Protein AF-0000000084348124 (afdb_homodimer)

Sequence (142 aa):
MTRATRNLRKTLDSVAENNETAAFDLMRAVEKLGDEVLRQRLLNSIHRLNQDAYELREARDSVEMVSVKLAMTRATRNLRKTLDSVAENNETAAFDLMRAVEKLGDEVLRQRLLNSIHRLNQDAYELREARDSVEMVSVKLA

Nearest PDB structures (foldseek):
  3i9w-assembly1_A  TM=5.439E-01  e=4.654E+00  Escherichia coli K-12
  3i9w-assembly1_A  TM=5.437E-01  e=4.654E+00  Escherichia coli K-12

Solvent-accessible surface area (backbone atoms only — not comparable to full-atom values): 7278 Å² total; per-residue (Å²): 124,53,69,60,30,52,51,49,36,48,50,31,46,52,47,20,54,48,27,44,52,42,26,54,54,45,56,59,48,44,75,70,48,84,51,65,69,58,32,52,52,49,52,50,40,30,52,48,29,44,51,44,18,53,53,28,45,51,49,39,73,34,55,62,42,47,42,59,62,77,128,127,52,69,62,29,52,50,50,36,49,50,32,47,51,45,20,52,48,28,44,52,43,28,54,55,46,55,59,47,44,74,70,49,83,50,64,70,58,33,52,52,50,52,50,40,30,55,49,29,43,52,44,20,52,52,31,44,52,48,39,73,32,56,60,42,46,41,59,64,77,129

Structure (mmCIF, N/CA/C/O backbone):
data_AF-0000000084348124-model_v1
#
loop_
_entity.id
_entity.type
_entity.pdbx_description
1 polymer 'Uncharacterized protein'
#
loop_
_atom_site.group_PDB
_atom_site.id
_atom_site.type_symbol
_atom_site.label_atom_id
_atom_site.label_alt_id
_atom_site.label_comp_id
_atom_site.label_asym_id
_atom_site.label_entity_id
_atom_site.label_seq_id
_atom_site.pdbx_PDB_ins_code
_atom_site.Cartn_x
_atom_site.Cartn_y
_atom_site.Cartn_z
_atom_site.occupancy
_atom_site.B_iso_or_equiv
_atom_site.auth_seq_id
_atom_site.auth_comp_id
_atom_site.auth_asym_id
_atom_site.auth_atom_id
_atom_site.pdbx_PDB_model_num
ATOM 1 N N . MET A 1 1 ? 8.82 23.125 4.766 1 83.5 1 MET A N 1
ATOM 2 C CA . MET A 1 1 ? 8.391 21.75 5.004 1 83.5 1 MET A CA 1
ATOM 3 C C . MET A 1 1 ? 9.141 21.141 6.176 1 83.5 1 MET A C 1
ATOM 5 O O . MET A 1 1 ? 10.375 21.203 6.227 1 83.5 1 MET A O 1
ATOM 9 N N . THR A 1 2 ? 8.484 20.734 7.156 1 92.81 2 THR A N 1
ATOM 10 C CA . THR A 1 2 ? 9.062 20.156 8.359 1 92.81 2 THR A CA 1
ATOM 11 C C . THR A 1 2 ? 9.578 18.75 8.094 1 92.81 2 THR A C 1
ATOM 13 O O . THR A 1 2 ? 9.258 18.156 7.059 1 92.81 2 THR A O 1
ATOM 16 N N . ARG A 1 3 ? 10.398 18.266 9 1 96.25 3 ARG A N 1
ATOM 17 C CA . ARG A 1 3 ? 10.898 16.891 8.891 1 96.25 3 ARG A CA 1
ATOM 18 C C . ARG A 1 3 ? 9.758 15.891 8.891 1 96.25 3 ARG A C 1
ATOM 20 O O . ARG A 1 3 ? 9.781 14.914 8.133 1 96.25 3 ARG A O 1
ATOM 27 N N . ALA A 1 4 ? 8.836 16.125 9.766 1 96.38 4 ALA A N 1
ATOM 28 C CA . ALA A 1 4 ? 7.68 15.227 9.844 1 96.38 4 ALA A CA 1
ATOM 29 C C . ALA A 1 4 ? 6.934 15.172 8.516 1 96.38 4 ALA A C 1
ATOM 31 O O . ALA A 1 4 ? 6.512 14.102 8.078 1 96.38 4 ALA A O 1
ATOM 32 N N . THR A 1 5 ? 6.738 16.328 7.906 1 97.62 5 THR A N 1
ATOM 33 C CA . THR A 1 5 ? 6.043 16.375 6.625 1 97.62 5 THR A CA 1
ATOM 34 C C . THR A 1 5 ? 6.832 15.641 5.551 1 97.62 5 THR A C 1
ATOM 36 O O . THR A 1 5 ? 6.262 14.859 4.777 1 97.62 5 THR A O 1
ATOM 39 N N . ARG A 1 6 ? 8.117 15.836 5.477 1 97.38 6 ARG A N 1
ATOM 40 C CA . ARG A 1 6 ? 8.969 15.18 4.488 1 97.38 6 ARG A CA 1
ATOM 41 C C . ARG A 1 6 ? 8.945 13.664 4.672 1 97.38 6 ARG A C 1
ATOM 43 O O . ARG A 1 6 ? 8.867 12.914 3.695 1 97.38 6 ARG A O 1
ATOM 50 N N . ASN A 1 7 ? 9.047 13.273 5.934 1 97.31 7 ASN A N 1
ATOM 51 C CA . ASN A 1 7 ? 9.039 11.844 6.23 1 97.31 7 ASN A CA 1
ATOM 52 C C . ASN A 1 7 ? 7.727 11.195 5.805 1 97.31 7 ASN A C 1
ATOM 54 O O . ASN A 1 7 ? 7.727 10.094 5.242 1 97.31 7 ASN A O 1
ATOM 58 N N . LEU A 1 8 ? 6.668 11.844 6.117 1 98.12 8 LEU A N 1
ATOM 59 C CA . LEU A 1 8 ? 5.379 11.289 5.707 1 98.12 8 LEU A CA 1
ATOM 60 C C . LEU A 1 8 ? 5.285 11.2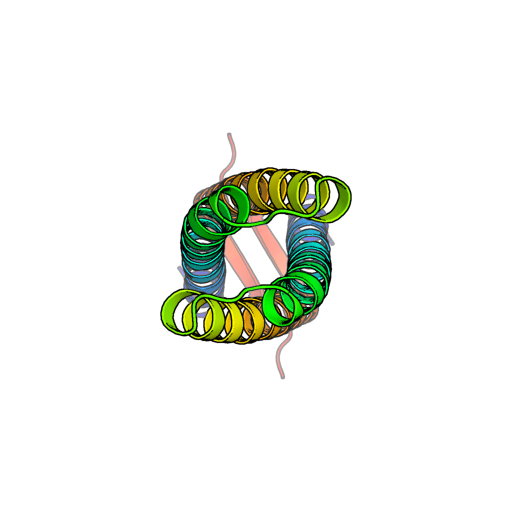03 4.188 1 98.12 8 LEU A C 1
ATOM 62 O O . LEU A 1 8 ? 4.879 10.172 3.648 1 98.12 8 LEU A O 1
ATOM 66 N N . ARG A 1 9 ? 5.637 12.242 3.508 1 98.31 9 ARG A N 1
ATOM 67 C CA . ARG A 1 9 ? 5.566 12.234 2.051 1 98.31 9 ARG A CA 1
ATOM 68 C C . ARG A 1 9 ? 6.434 11.117 1.47 1 98.31 9 ARG A C 1
ATOM 70 O O . ARG A 1 9 ? 6.039 10.453 0.513 1 98.31 9 ARG A O 1
ATOM 77 N N . LYS A 1 10 ? 7.57 10.922 2.027 1 98.25 10 LYS A N 1
ATOM 78 C CA . LYS A 1 10 ? 8.461 9.852 1.575 1 98.25 10 LYS A CA 1
ATOM 79 C C . LYS A 1 10 ? 7.82 8.484 1.772 1 98.25 10 LYS A C 1
ATOM 81 O O . LYS A 1 10 ? 7.918 7.617 0.901 1 98.25 10 LYS A O 1
ATOM 86 N N . THR A 1 11 ? 7.312 8.289 2.926 1 98.62 11 THR A N 1
ATOM 87 C CA . THR A 1 11 ? 6.641 7.023 3.207 1 98.62 11 THR A CA 1
ATOM 88 C C . THR A 1 11 ? 5.512 6.777 2.211 1 98.62 11 THR A C 1
ATOM 90 O O . THR A 1 11 ? 5.406 5.691 1.642 1 98.62 11 THR A O 1
ATOM 93 N N . LEU A 1 12 ? 4.637 7.781 2.045 1 98.75 12 LEU A N 1
ATOM 94 C CA . LEU A 1 12 ? 3.525 7.648 1.108 1 98.75 12 LEU A CA 1
ATOM 95 C C . LEU A 1 12 ? 4.031 7.324 -0.292 1 98.75 12 LEU A C 1
ATOM 97 O O . LEU A 1 12 ? 3.49 6.441 -0.964 1 98.75 12 LEU A O 1
ATOM 101 N N . ASP A 1 13 ? 5.039 7.969 -0.731 1 98.69 13 ASP A N 1
ATOM 102 C CA . ASP A 1 13 ? 5.609 7.754 -2.057 1 98.69 13 ASP A CA 1
ATOM 103 C C . ASP A 1 13 ? 6.227 6.363 -2.172 1 98.69 13 ASP A C 1
ATOM 105 O O . ASP A 1 13 ? 6.023 5.668 -3.172 1 98.69 13 ASP A O 1
ATOM 109 N N . SER A 1 14 ? 7.004 5.98 -1.22 1 98.69 14 SER A N 1
ATOM 110 C CA . SER A 1 14 ? 7.66 4.68 -1.237 1 98.69 14 SER A CA 1
ATOM 111 C C . SER A 1 14 ? 6.641 3.545 -1.26 1 98.69 14 SER A C 1
ATOM 113 O O . SER A 1 14 ? 6.785 2.59 -2.027 1 98.69 14 SER A O 1
ATOM 115 N N . VAL A 1 15 ? 5.598 3.648 -0.431 1 98.88 15 VAL A N 1
ATOM 116 C CA . VAL A 1 15 ? 4.59 2.594 -0.395 1 98.88 15 VAL A CA 1
ATOM 117 C C . VAL A 1 15 ? 3.822 2.566 -1.714 1 98.88 15 VAL A C 1
ATOM 119 O O . VAL A 1 15 ? 3.494 1.495 -2.229 1 98.88 15 VAL A O 1
ATOM 122 N N . ALA A 1 16 ? 3.506 3.658 -2.291 1 98.88 16 ALA A N 1
ATOM 123 C CA . ALA A 1 16 ? 2.846 3.699 -3.594 1 98.88 16 ALA A CA 1
ATOM 124 C C . ALA A 1 16 ? 3.676 2.982 -4.652 1 98.88 16 ALA A C 1
ATOM 126 O O . ALA A 1 16 ? 3.15 2.17 -5.418 1 98.88 16 ALA A O 1
ATOM 127 N N . GLU A 1 17 ? 4.945 3.281 -4.684 1 98.56 17 GLU A N 1
ATOM 128 C CA . GLU A 1 17 ? 5.84 2.639 -5.641 1 98.56 17 GLU A CA 1
ATOM 129 C C . GLU A 1 17 ? 5.891 1.13 -5.418 1 98.56 17 GLU A C 1
ATOM 131 O O . GLU A 1 17 ? 5.852 0.355 -6.379 1 98.56 17 GLU A O 1
ATOM 136 N N . ASN A 1 18 ? 5.98 0.792 -4.188 1 98.44 18 ASN A N 1
ATOM 137 C CA . ASN A 1 18 ? 6.012 -0.63 -3.859 1 98.44 18 ASN A CA 1
ATOM 138 C C . ASN A 1 18 ? 4.723 -1.33 -4.273 1 98.44 18 ASN A C 1
ATOM 140 O O . ASN A 1 18 ? 4.75 -2.479 -4.723 1 98.44 18 ASN A O 1
ATOM 144 N N . ASN A 1 19 ? 3.582 -0.668 -4 1 98.81 19 ASN A N 1
ATOM 145 C CA . ASN A 1 19 ? 2.309 -1.246 -4.418 1 98.81 19 ASN A CA 1
ATOM 146 C C . ASN A 1 19 ? 2.262 -1.472 -5.926 1 98.81 19 ASN A C 1
ATOM 148 O O . ASN A 1 19 ? 1.789 -2.512 -6.387 1 98.81 19 ASN A O 1
ATOM 152 N N . GLU A 1 20 ? 2.775 -0.527 -6.695 1 98.38 20 GLU A N 1
ATOM 153 C CA . GLU A 1 20 ? 2.807 -0.676 -8.148 1 98.38 20 GLU A CA 1
ATOM 154 C C . GLU A 1 20 ? 3.732 -1.814 -8.562 1 98.38 20 GLU A C 1
ATOM 156 O O . GLU A 1 20 ? 3.41 -2.582 -9.477 1 98.38 20 GLU A O 1
ATOM 161 N N . THR A 1 21 ? 4.852 -1.899 -7.957 1 97.38 21 THR A N 1
ATOM 162 C CA . THR A 1 21 ? 5.789 -2.98 -8.242 1 97.38 21 THR A CA 1
ATOM 163 C C . THR A 1 21 ? 5.164 -4.336 -7.918 1 97.38 21 THR A C 1
ATOM 165 O O . THR A 1 21 ? 5.266 -5.277 -8.711 1 97.38 21 THR A O 1
ATOM 168 N N . ALA A 1 22 ? 4.52 -4.426 -6.727 1 97.62 22 ALA A N 1
ATOM 169 C CA . ALA A 1 22 ? 3.85 -5.664 -6.348 1 97.62 22 ALA A CA 1
ATOM 170 C C . ALA A 1 22 ? 2.771 -6.039 -7.359 1 97.62 22 ALA A C 1
ATOM 172 O O . ALA A 1 22 ? 2.646 -7.207 -7.738 1 97.62 22 ALA A O 1
ATOM 173 N N . ALA A 1 23 ? 1.991 -5.043 -7.77 1 97.94 23 ALA A N 1
ATOM 174 C CA . ALA A 1 23 ? 0.95 -5.293 -8.766 1 97.94 23 ALA A CA 1
ATOM 175 C C . ALA A 1 23 ? 1.543 -5.871 -10.047 1 97.94 23 ALA A C 1
ATOM 177 O O . ALA A 1 23 ? 0.995 -6.816 -10.617 1 97.94 23 ALA A O 1
ATOM 178 N N . PHE A 1 24 ? 2.645 -5.348 -10.492 1 95.94 24 PHE A N 1
ATOM 179 C CA . PHE A 1 24 ? 3.314 -5.816 -11.703 1 95.94 24 PHE A CA 1
ATOM 180 C C . PHE A 1 24 ? 3.785 -7.258 -11.531 1 95.94 24 PHE A C 1
ATOM 182 O O . PHE A 1 24 ? 3.617 -8.078 -12.438 1 95.94 24 PHE A O 1
ATOM 189 N N . ASP A 1 25 ? 4.359 -7.562 -10.422 1 93 25 ASP A N 1
ATOM 190 C CA . ASP A 1 25 ? 4.789 -8.93 -10.148 1 93 25 ASP A CA 1
ATOM 191 C C . ASP A 1 25 ? 3.604 -9.891 -10.148 1 93 25 ASP A C 1
ATOM 193 O O . ASP A 1 25 ? 3.701 -11.008 -10.664 1 93 25 ASP A O 1
ATOM 197 N N . LEU A 1 26 ? 2.514 -9.5 -9.578 1 95.31 26 LEU A N 1
ATOM 198 C CA . LEU A 1 26 ? 1.314 -10.328 -9.516 1 95.31 26 LEU A CA 1
ATOM 199 C C . LEU A 1 26 ? 0.758 -10.586 -10.914 1 95.31 26 LEU A C 1
ATOM 201 O O . LEU A 1 26 ? 0.251 -11.672 -11.188 1 95.31 26 LEU A O 1
ATOM 205 N N . MET A 1 27 ? 0.865 -9.594 -11.719 1 95.19 27 MET A N 1
ATOM 206 C CA . MET A 1 27 ? 0.38 -9.766 -13.086 1 95.19 27 MET A CA 1
ATOM 207 C C . MET A 1 27 ? 1.11 -10.906 -13.781 1 95.19 27 MET A C 1
ATOM 209 O O . MET A 1 27 ? 0.497 -11.688 -14.516 1 95.19 27 MET A O 1
ATOM 213 N N . ARG A 1 28 ? 2.355 -11 -13.508 1 91.94 28 ARG A N 1
ATOM 214 C CA . ARG A 1 28 ? 3.143 -12.094 -14.07 1 91.94 28 ARG A CA 1
ATOM 215 C C . ARG A 1 28 ? 2.717 -13.438 -13.484 1 91.94 28 ARG A C 1
ATOM 217 O O . ARG A 1 28 ? 2.707 -14.453 -14.188 1 91.94 28 ARG A O 1
ATOM 224 N N . ALA A 1 29 ? 2.35 -13.469 -12.234 1 91.69 29 ALA A N 1
ATOM 225 C CA . ALA A 1 29 ? 1.933 -14.695 -11.562 1 91.69 29 ALA A CA 1
ATOM 226 C C . ALA A 1 29 ? 0.573 -15.164 -12.078 1 91.69 29 ALA A C 1
ATOM 228 O O . ALA A 1 29 ? 0.343 -16.359 -12.234 1 91.69 29 ALA A O 1
ATOM 229 N N . VAL A 1 30 ? -0.348 -14.289 -12.281 1 94.06 30 VAL A N 1
ATOM 230 C CA . VAL A 1 30 ? -1.706 -14.594 -12.719 1 94.06 30 VAL A CA 1
ATOM 231 C C . VAL A 1 30 ? -1.661 -15.375 -14.031 1 94.06 30 VAL A C 1
ATOM 233 O O . VAL A 1 30 ? -2.443 -16.312 -14.234 1 94.06 30 VAL A O 1
ATOM 236 N N . GLU A 1 31 ? -0.727 -15.039 -14.844 1 90.38 31 GLU A N 1
ATOM 237 C CA . GLU A 1 31 ? -0.605 -15.68 -16.156 1 90.38 31 GLU A CA 1
ATOM 238 C C . GLU A 1 31 ? -0.16 -17.141 -16.016 1 90.38 31 GLU A C 1
ATOM 240 O O . GLU A 1 31 ? -0.422 -17.953 -16.891 1 90.38 31 GLU A O 1
ATOM 245 N N . LYS A 1 32 ? 0.35 -17.484 -14.984 1 87.69 32 LYS A N 1
ATOM 246 C CA . LYS A 1 32 ? 0.947 -18.812 -14.82 1 87.69 32 LYS A CA 1
ATOM 247 C C . LYS A 1 32 ? 0.111 -19.672 -13.883 1 87.69 32 LYS A C 1
ATOM 249 O O . LYS A 1 32 ? 0.395 -20.859 -13.703 1 87.69 32 LYS A O 1
ATOM 254 N N . LEU A 1 33 ? -0.818 -19.062 -13.305 1 87.25 33 LEU A N 1
ATOM 255 C CA . LEU A 1 33 ? -1.617 -19.781 -12.328 1 87.25 33 LEU A CA 1
ATOM 256 C C . LEU A 1 33 ? -2.734 -20.562 -13.008 1 87.25 33 LEU A C 1
ATOM 258 O O . LEU A 1 33 ? -3.43 -20.031 -13.875 1 87.25 33 LEU A O 1
ATOM 262 N N . GLY A 1 34 ? -2.836 -21.781 -12.656 1 84.62 34 GLY A N 1
ATOM 263 C CA . GLY A 1 34 ? -3.881 -22.625 -13.211 1 84.62 34 GLY A CA 1
ATOM 264 C C . GLY A 1 34 ? -5.18 -22.562 -12.422 1 84.62 34 GLY A C 1
ATOM 265 O O . GLY A 1 34 ? -6.25 -22.844 -12.961 1 84.62 34 GLY A O 1
ATOM 266 N N . ASP A 1 35 ? -5.18 -22.141 -11.203 1 89.94 35 ASP A N 1
ATOM 267 C CA . ASP A 1 35 ? -6.348 -22.047 -10.336 1 89.94 35 ASP A CA 1
ATOM 268 C C . ASP A 1 35 ? -7.137 -20.766 -10.617 1 89.94 35 ASP A C 1
ATOM 270 O O . ASP A 1 35 ? -6.695 -19.672 -10.273 1 89.94 35 ASP A O 1
ATOM 274 N N . GLU A 1 36 ? -8.312 -20.953 -11.133 1 90.62 36 GLU A N 1
ATOM 275 C CA . GLU A 1 36 ? -9.109 -19.812 -11.594 1 90.62 36 GLU A CA 1
ATOM 276 C C . GLU A 1 36 ? -9.555 -18.938 -10.422 1 90.62 36 GLU A C 1
ATOM 278 O O . GLU A 1 36 ? -9.633 -17.719 -10.539 1 90.62 36 GLU A O 1
ATOM 283 N N . VAL A 1 37 ? -9.844 -19.609 -9.266 1 92.25 37 VAL A N 1
ATOM 284 C CA . VAL A 1 37 ? -10.289 -18.844 -8.109 1 92.25 37 VAL A CA 1
ATOM 285 C C . VAL A 1 37 ? -9.141 -17.953 -7.602 1 92.25 37 VAL A C 1
ATOM 287 O O . VAL A 1 37 ? -9.336 -16.766 -7.336 1 92.25 37 VAL A O 1
ATOM 290 N N . LEU A 1 38 ? -8.008 -18.5 -7.555 1 91.81 38 LEU A N 1
ATOM 291 C CA . LEU A 1 38 ? -6.844 -17.75 -7.109 1 91.81 38 LEU A CA 1
ATOM 292 C C . LEU A 1 38 ? -6.473 -16.672 -8.125 1 91.81 38 LEU A C 1
ATOM 294 O O . LEU A 1 38 ? -6.082 -15.562 -7.75 1 91.81 38 LEU A O 1
ATOM 298 N N . ARG A 1 39 ? -6.59 -17.031 -9.367 1 94.12 39 ARG A N 1
ATOM 299 C CA . ARG A 1 39 ? -6.328 -16.047 -10.414 1 94.12 39 ARG A CA 1
ATOM 300 C C . ARG A 1 39 ? -7.227 -14.82 -10.25 1 94.12 39 ARG A C 1
ATOM 302 O O . ARG A 1 39 ? -6.75 -13.688 -10.297 1 94.12 39 ARG A O 1
ATOM 309 N N . GLN A 1 40 ? -8.445 -15.023 -10.008 1 94.88 40 GLN A N 1
ATOM 310 C CA . GLN A 1 40 ? -9.398 -13.922 -9.859 1 94.88 40 GLN A CA 1
ATOM 311 C C . GLN A 1 40 ? -9.094 -13.102 -8.609 1 94.88 40 GLN A C 1
ATOM 313 O O . GLN A 1 40 ? -9.188 -11.875 -8.625 1 94.88 40 GLN A O 1
ATOM 318 N N . ARG A 1 41 ? -8.75 -13.812 -7.625 1 94.12 41 ARG A N 1
ATOM 319 C CA . ARG A 1 41 ? -8.406 -13.109 -6.391 1 94.12 41 ARG A CA 1
ATOM 320 C C . ARG A 1 41 ? -7.188 -12.219 -6.594 1 94.12 41 ARG A C 1
ATOM 322 O O . ARG A 1 41 ? -7.16 -11.078 -6.125 1 94.12 41 ARG A O 1
ATOM 329 N N . LEU A 1 42 ? -6.234 -12.742 -7.316 1 95.5 42 LEU A N 1
ATOM 330 C CA . LEU A 1 42 ? -5.023 -11.969 -7.555 1 95.5 42 LEU A CA 1
ATOM 331 C C . LEU A 1 42 ? -5.309 -10.781 -8.469 1 95.5 42 LEU A C 1
ATOM 333 O O . LEU A 1 42 ? -4.719 -9.711 -8.305 1 95.5 42 LEU A O 1
ATOM 337 N N . LEU A 1 43 ? -6.207 -10.93 -9.375 1 97.31 43 LEU A N 1
ATOM 338 C CA . LEU A 1 43 ? -6.586 -9.82 -10.242 1 97.31 43 LEU A CA 1
ATOM 339 C C . LEU A 1 43 ? -7.227 -8.695 -9.438 1 97.31 43 LEU A C 1
ATOM 341 O O . LEU A 1 43 ? -6.945 -7.516 -9.68 1 97.31 43 LEU A O 1
ATOM 345 N N . ASN A 1 44 ? -8.031 -9.086 -8.477 1 97.19 44 ASN A N 1
ATOM 346 C CA . ASN A 1 44 ? -8.617 -8.086 -7.59 1 97.19 44 ASN A CA 1
ATOM 347 C C . ASN A 1 44 ? -7.547 -7.375 -6.766 1 97.19 44 ASN A C 1
ATOM 349 O O . ASN A 1 44 ? -7.609 -6.156 -6.582 1 97.19 44 ASN A O 1
ATOM 353 N N . SER A 1 45 ? -6.664 -8.156 -6.309 1 97.5 45 SER A N 1
ATOM 354 C CA . SER A 1 45 ? -5.586 -7.57 -5.523 1 97.5 45 SER A CA 1
ATOM 355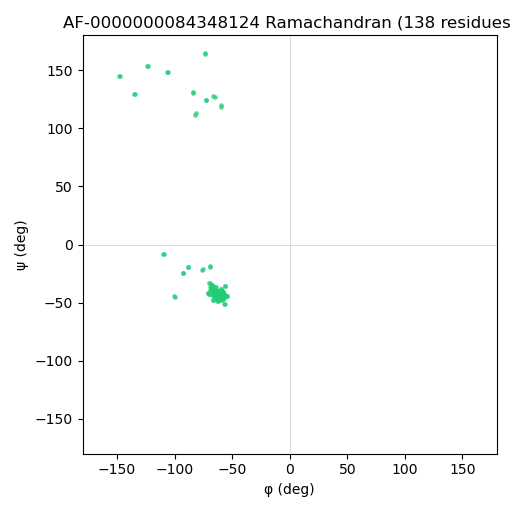 C C . SER A 1 45 ? -4.758 -6.598 -6.355 1 97.5 45 SER A C 1
ATOM 357 O O . SER A 1 45 ? -4.34 -5.551 -5.863 1 97.5 45 SER A O 1
ATOM 359 N N . ILE A 1 46 ? -4.477 -6.906 -7.605 1 98.31 46 ILE A N 1
ATOM 360 C CA . ILE A 1 46 ? -3.727 -6.043 -8.508 1 98.31 46 ILE A CA 1
ATOM 361 C C . ILE A 1 46 ? -4.449 -4.707 -8.664 1 98.31 46 ILE A C 1
ATOM 363 O O . ILE A 1 46 ? -3.83 -3.645 -8.555 1 98.31 46 ILE A O 1
ATOM 367 N N . HIS A 1 47 ? -5.727 -4.773 -8.891 1 98.38 47 HIS A N 1
ATOM 368 C CA . HIS A 1 47 ? -6.516 -3.555 -9.023 1 98.38 47 HIS A CA 1
ATOM 369 C C . HIS A 1 47 ? -6.441 -2.715 -7.754 1 98.38 47 HIS A C 1
ATOM 371 O O . HIS A 1 47 ? -6.215 -1.504 -7.816 1 98.38 47 HIS A O 1
ATOM 377 N N . ARG A 1 48 ? -6.578 -3.334 -6.641 1 98.31 48 ARG A N 1
ATOM 378 C CA . ARG A 1 48 ? -6.559 -2.631 -5.359 1 98.31 48 ARG A CA 1
ATOM 379 C C . ARG A 1 48 ? -5.191 -2.002 -5.105 1 98.31 48 ARG A C 1
ATOM 381 O O . ARG A 1 48 ? -5.105 -0.857 -4.656 1 98.31 48 ARG A O 1
ATOM 388 N N . LEU A 1 49 ? -4.141 -2.777 -5.348 1 98.62 49 LEU A N 1
ATOM 389 C CA . LEU A 1 49 ? -2.785 -2.27 -5.148 1 98.62 49 LEU A CA 1
ATOM 390 C C . LEU A 1 49 ? -2.543 -1.025 -5.996 1 98.62 49 LEU A C 1
ATOM 392 O O . LEU A 1 49 ? -1.956 -0.05 -5.52 1 98.62 49 LEU A O 1
ATOM 396 N N . ASN A 1 50 ? -3.029 -1.043 -7.211 1 98.75 50 ASN A N 1
ATOM 397 C CA . ASN A 1 50 ? -2.865 0.116 -8.078 1 98.75 50 ASN A CA 1
ATOM 398 C C . ASN A 1 50 ? -3.705 1.297 -7.605 1 98.75 50 ASN A C 1
ATOM 400 O O . ASN A 1 50 ? -3.236 2.436 -7.602 1 98.75 50 ASN A O 1
ATOM 404 N N . GLN A 1 51 ? -4.879 1.05 -7.227 1 98.75 51 GLN A N 1
ATOM 405 C CA . GLN A 1 51 ? -5.75 2.098 -6.707 1 98.75 51 GLN A CA 1
ATOM 406 C C . GLN A 1 51 ? -5.168 2.727 -5.445 1 98.75 51 GLN A C 1
ATOM 408 O O . GLN A 1 51 ? -5.176 3.949 -5.293 1 98.75 51 GLN A O 1
ATOM 413 N N . ASP A 1 52 ? -4.742 1.883 -4.586 1 98.88 52 ASP A N 1
ATOM 414 C CA . ASP A 1 52 ? -4.121 2.363 -3.355 1 98.88 52 ASP A CA 1
ATOM 415 C C . ASP A 1 52 ? -2.9 3.229 -3.658 1 98.88 52 ASP A C 1
ATOM 417 O O . ASP A 1 52 ? -2.686 4.258 -3.014 1 98.88 52 ASP A O 1
ATOM 421 N N . ALA A 1 53 ? -2.07 2.805 -4.66 1 98.88 53 ALA A N 1
ATOM 422 C CA . ALA A 1 53 ? -0.912 3.602 -5.055 1 98.88 53 ALA A CA 1
ATOM 423 C C . ALA A 1 53 ? -1.333 5 -5.504 1 98.88 53 ALA A C 1
ATOM 425 O O . ALA A 1 53 ? -0.719 5.996 -5.113 1 98.88 53 ALA A O 1
ATOM 426 N N . TYR A 1 54 ? -2.334 5.082 -6.285 1 98.75 54 TYR A N 1
ATOM 427 C CA . TYR A 1 54 ? -2.844 6.367 -6.75 1 98.75 54 TYR A CA 1
ATOM 428 C C . TYR A 1 54 ? -3.297 7.227 -5.574 1 98.75 54 TYR A C 1
ATOM 430 O O . TYR A 1 54 ? -2.951 8.406 -5.492 1 98.75 54 TYR A O 1
ATOM 438 N N . GLU A 1 55 ? -4.078 6.68 -4.613 1 98.62 55 GLU A N 1
ATOM 439 C CA . GLU A 1 55 ? -4.582 7.41 -3.455 1 98.62 55 GLU A CA 1
ATOM 440 C C . GLU A 1 55 ? -3.441 7.922 -2.582 1 98.62 55 GLU A C 1
ATOM 442 O O . GLU A 1 55 ? -3.5 9.039 -2.066 1 98.62 55 GLU A O 1
ATOM 447 N N . LEU A 1 56 ? -2.443 7.109 -2.418 1 98.81 56 LEU A N 1
ATOM 448 C CA . LEU A 1 56 ? -1.293 7.523 -1.622 1 98.81 56 LEU A CA 1
ATOM 449 C C . LEU A 1 56 ? -0.556 8.68 -2.289 1 98.81 56 LEU A C 1
ATOM 451 O O . LEU A 1 56 ? -0.099 9.602 -1.613 1 98.81 56 LEU A O 1
ATOM 455 N N . ARG A 1 57 ? -0.439 8.641 -3.609 1 98.62 57 ARG A N 1
ATOM 456 C CA . ARG A 1 57 ? 0.22 9.734 -4.316 1 98.62 57 ARG A CA 1
ATOM 457 C C . ARG A 1 57 ? -0.614 11.008 -4.254 1 98.62 57 ARG A C 1
ATOM 459 O O . ARG A 1 57 ? -0.069 12.109 -4.133 1 98.62 57 ARG A O 1
ATOM 466 N N . GLU A 1 58 ? -1.904 10.875 -4.32 1 98.12 58 GLU A N 1
ATOM 467 C CA . GLU A 1 58 ? -2.777 12.039 -4.156 1 98.12 58 GLU A CA 1
ATOM 468 C C . GLU A 1 58 ? -2.617 12.664 -2.773 1 98.12 58 GLU A C 1
ATOM 470 O O . GLU A 1 58 ? -2.559 13.883 -2.643 1 98.12 58 GLU A O 1
ATOM 475 N N . ALA A 1 59 ? -2.57 11.742 -1.812 1 97.94 59 ALA A N 1
ATOM 476 C CA . ALA A 1 59 ? -2.355 12.219 -0.448 1 97.94 59 ALA A CA 1
ATOM 477 C C . ALA A 1 59 ? -1.009 12.922 -0.32 1 97.94 59 ALA A C 1
ATOM 479 O O . ALA A 1 59 ? -0.922 14.008 0.259 1 97.94 59 ALA A O 1
ATOM 480 N N . ARG A 1 60 ? -0.043 12.266 -0.852 1 98 60 ARG A N 1
ATOM 481 C CA . ARG A 1 60 ? 1.301 12.828 -0.837 1 98 60 ARG A CA 1
ATOM 482 C C . ARG A 1 60 ? 1.312 14.227 -1.453 1 98 60 ARG A C 1
ATOM 484 O O . ARG A 1 60 ? 1.905 15.148 -0.895 1 98 60 ARG A O 1
ATOM 491 N N . ASP A 1 61 ? 0.665 14.484 -2.553 1 97.25 61 ASP A N 1
ATOM 492 C CA . ASP A 1 61 ? 0.683 15.742 -3.295 1 97.25 61 ASP A CA 1
ATOM 493 C C . ASP A 1 61 ? -0.17 16.797 -2.6 1 97.25 61 ASP A C 1
ATOM 495 O O . ASP A 1 61 ? 0.028 18 -2.809 1 97.25 61 ASP A O 1
ATOM 499 N N . SER A 1 62 ? -1.101 16.406 -1.768 1 96.69 62 SER A N 1
ATOM 500 C CA . SER A 1 62 ? -2.047 17.312 -1.146 1 96.69 62 SER A CA 1
ATOM 501 C C . SER A 1 62 ? -1.541 17.797 0.209 1 96.69 62 SER A C 1
ATOM 503 O O . SER A 1 62 ? -1.943 18.859 0.686 1 96.69 62 SER A O 1
ATOM 505 N N . VAL A 1 63 ? -0.676 17.062 0.878 1 97.44 63 VAL A N 1
ATOM 506 C CA . VAL A 1 63 ? -0.238 17.375 2.236 1 97.44 63 VAL A CA 1
ATOM 507 C C . VAL A 1 63 ? 0.692 18.578 2.223 1 97.44 63 VAL A C 1
ATOM 509 O O . VAL A 1 63 ? 1.708 18.578 1.522 1 97.44 63 VAL A O 1
ATOM 512 N N . GLU A 1 64 ? 0.365 19.547 2.949 1 97 64 GLU A N 1
ATOM 513 C CA . GLU A 1 64 ? 1.165 20.766 3.078 1 97 64 GLU A CA 1
ATOM 514 C C . GLU A 1 64 ? 2.004 20.734 4.355 1 97 64 GLU A C 1
ATOM 516 O O . GLU A 1 64 ? 3.186 21.094 4.332 1 97 64 GLU A O 1
ATOM 521 N N . MET A 1 65 ? 1.364 20.328 5.445 1 95.81 65 MET A N 1
ATOM 522 C CA . MET A 1 65 ? 2.037 20.297 6.738 1 95.81 65 MET A CA 1
ATOM 523 C C . MET A 1 65 ? 1.504 19.156 7.605 1 95.81 65 MET A C 1
ATOM 525 O O . MET A 1 65 ? 0.302 18.891 7.605 1 95.81 65 MET A O 1
ATOM 529 N N . VAL A 1 66 ? 2.455 18.578 8.391 1 96.5 66 VAL A N 1
ATOM 530 C CA . VAL A 1 66 ? 2.102 17.5 9.312 1 96.5 66 VAL A CA 1
ATOM 531 C C . VAL A 1 66 ? 2.746 17.75 10.672 1 96.5 66 VAL A C 1
ATOM 533 O O . VAL A 1 66 ? 3.91 18.156 10.75 1 96.5 66 VAL A O 1
ATOM 536 N N . SER A 1 67 ? 1.949 17.672 11.68 1 96.56 67 SER A N 1
ATOM 537 C CA . SER A 1 67 ? 2.49 17.547 13.02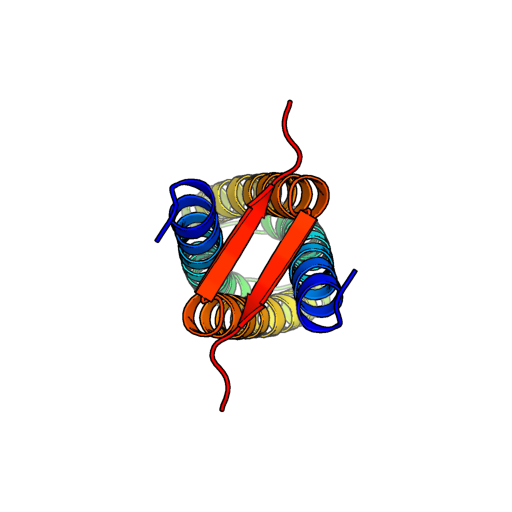3 1 96.56 67 SER A CA 1
ATOM 538 C C . SER A 1 67 ? 2.324 16.141 13.57 1 96.56 67 SER A C 1
ATOM 540 O O . SER A 1 67 ? 1.388 15.43 13.195 1 96.56 67 SER A O 1
ATOM 542 N N . VAL A 1 68 ? 3.297 15.758 14.422 1 96.31 68 VAL A N 1
ATOM 543 C CA . VAL A 1 68 ? 3.281 14.398 14.945 1 96.31 68 VAL A CA 1
ATOM 544 C C . VAL A 1 68 ? 3.256 14.43 16.469 1 96.31 68 VAL A C 1
ATOM 546 O O . VAL A 1 68 ? 3.621 15.438 17.078 1 96.31 68 VAL A O 1
ATOM 549 N N . LYS A 1 69 ? 2.697 13.359 17 1 91.75 69 LYS A N 1
ATOM 550 C CA . LYS A 1 69 ? 2.734 13.219 18.453 1 91.75 69 LYS A CA 1
ATOM 551 C C . LYS A 1 69 ? 4.172 13.18 18.969 1 91.75 69 LYS A C 1
ATOM 553 O O . LYS A 1 69 ? 5.016 12.477 18.406 1 91.75 69 LYS A O 1
ATOM 558 N N . LEU A 1 70 ? 4.504 14.219 19.844 1 80.88 70 LEU A N 1
ATOM 559 C CA . LEU A 1 70 ? 5.84 14.242 20.438 1 80.88 70 LEU A CA 1
ATOM 560 C C . LEU A 1 70 ? 6.047 13.047 21.359 1 80.88 70 LEU A C 1
ATOM 562 O O . LEU A 1 70 ? 5.129 12.648 22.078 1 80.88 70 LEU A O 1
ATOM 566 N N . ALA A 1 71 ? 7.09 12.398 21.078 1 64.94 71 ALA A N 1
ATOM 567 C CA . ALA A 1 71 ? 7.434 11.352 22.031 1 64.94 71 ALA A CA 1
ATOM 568 C C . ALA A 1 71 ? 7.652 11.938 23.422 1 64.94 71 ALA A C 1
ATOM 570 O O . ALA A 1 71 ? 8.008 13.109 23.562 1 64.94 71 ALA A O 1
ATOM 571 N N . MET B 1 1 ? -9.477 17.047 15.852 1 83.69 1 MET B N 1
ATOM 572 C CA . MET B 1 1 ? -8.969 16.438 14.625 1 83.69 1 MET B CA 1
ATOM 573 C C . MET B 1 1 ? -9.719 16.984 13.406 1 83.69 1 MET B C 1
ATOM 575 O O . MET B 1 1 ? -10.945 16.984 13.383 1 83.69 1 MET B O 1
ATOM 579 N N . THR 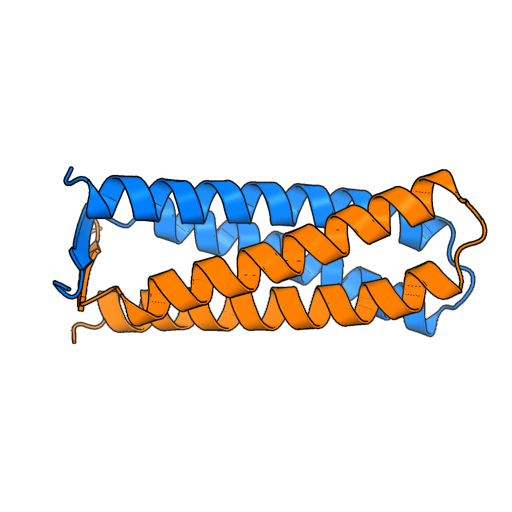B 1 2 ? -9.07 17.562 12.508 1 92.75 2 THR B N 1
ATOM 580 C CA . THR B 1 2 ? -9.656 18.156 11.312 1 92.75 2 THR B CA 1
ATOM 581 C C . THR B 1 2 ? -10.094 17.078 10.328 1 92.75 2 THR B C 1
ATOM 583 O O . THR B 1 2 ? -9.711 15.906 10.477 1 92.75 2 THR B O 1
ATOM 586 N N . ARG B 1 3 ? -10.898 17.469 9.383 1 96.19 3 ARG B N 1
ATOM 587 C CA . ARG B 1 3 ? -11.336 16.547 8.344 1 96.19 3 ARG B CA 1
ATOM 588 C C . ARG B 1 3 ? -10.148 15.992 7.562 1 96.19 3 ARG B C 1
ATO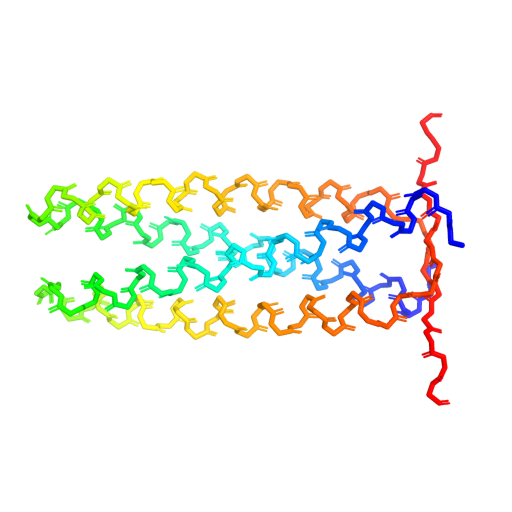M 590 O O . ARG B 1 3 ? -10.102 14.805 7.234 1 96.19 3 ARG B O 1
ATOM 597 N N . ALA B 1 4 ? -9.258 16.875 7.238 1 96.38 4 ALA B N 1
ATOM 598 C CA . ALA B 1 4 ? -8.07 16.469 6.5 1 96.38 4 ALA B CA 1
ATOM 599 C C . ALA B 1 4 ? -7.285 15.398 7.266 1 96.38 4 ALA B C 1
ATOM 601 O O . ALA B 1 4 ? -6.801 14.43 6.676 1 96.38 4 ALA B O 1
ATOM 602 N N . THR B 1 5 ? -7.125 15.602 8.57 1 97.62 5 THR B N 1
ATOM 603 C CA . THR B 1 5 ? -6.402 14.641 9.398 1 97.62 5 THR B CA 1
ATOM 604 C C . THR B 1 5 ? -7.125 13.297 9.43 1 97.62 5 THR B C 1
ATOM 606 O O . THR B 1 5 ? -6.496 12.242 9.281 1 97.62 5 THR B O 1
ATOM 609 N N . ARG B 1 6 ? -8.422 13.297 9.594 1 97.31 6 ARG B N 1
ATOM 610 C CA . ARG B 1 6 ? -9.211 12.07 9.641 1 97.31 6 ARG B CA 1
ATOM 611 C C . ARG B 1 6 ? -9.125 11.32 8.312 1 97.31 6 ARG B C 1
ATOM 613 O O . ARG B 1 6 ? -8.992 10.094 8.297 1 97.31 6 ARG B O 1
ATOM 620 N N . ASN B 1 7 ? -9.242 12.094 7.242 1 97.31 7 ASN B N 1
ATOM 621 C CA . ASN B 1 7 ? -9.172 11.477 5.918 1 97.31 7 ASN B CA 1
ATOM 622 C C . ASN B 1 7 ? -7.82 10.812 5.676 1 97.31 7 ASN B C 1
ATOM 624 O O . ASN B 1 7 ? -7.762 9.711 5.129 1 97.31 7 ASN B O 1
ATOM 628 N N . LEU B 1 8 ? -6.797 11.492 6.035 1 98.12 8 LEU B N 1
ATOM 629 C CA . LEU B 1 8 ? -5.477 10.898 5.867 1 98.12 8 LEU B CA 1
ATOM 630 C C . LEU B 1 8 ? -5.344 9.625 6.699 1 98.12 8 LEU B C 1
ATOM 632 O O . LEU B 1 8 ? -4.879 8.602 6.203 1 98.12 8 LEU B O 1
ATOM 636 N N . ARG B 1 9 ? -5.723 9.688 7.934 1 98.31 9 ARG B N 1
ATOM 637 C CA . ARG B 1 9 ? -5.621 8.508 8.797 1 98.31 9 ARG B CA 1
ATOM 638 C C . ARG B 1 9 ? -6.422 7.344 8.227 1 98.31 9 ARG B C 1
ATOM 640 O O . ARG B 1 9 ? -5.973 6.195 8.266 1 98.31 9 ARG B O 1
ATOM 647 N N . LYS B 1 10 ? -7.551 7.617 7.707 1 98.25 10 LYS B N 1
ATOM 648 C CA . LYS B 1 10 ? -8.383 6.582 7.102 1 98.25 10 LYS B CA 1
ATOM 649 C C . LYS B 1 10 ? -7.688 5.957 5.895 1 98.25 10 LYS B C 1
ATOM 651 O O . LYS B 1 10 ? -7.719 4.738 5.715 1 98.25 10 LYS B O 1
ATOM 656 N N . THR B 1 11 ? -7.203 6.789 5.062 1 98.62 11 THR B N 1
ATOM 657 C CA . THR B 1 11 ? -6.484 6.301 3.895 1 98.62 11 THR B CA 1
ATOM 658 C C . THR B 1 11 ? -5.32 5.402 4.312 1 98.62 11 THR B C 1
ATOM 660 O O . THR B 1 11 ? -5.152 4.305 3.777 1 98.62 11 THR B O 1
ATOM 663 N N . LEU B 1 12 ? -4.484 5.91 5.242 1 98.75 12 LEU B N 1
ATOM 664 C CA . LEU B 1 12 ? -3.35 5.125 5.715 1 98.75 12 LEU B CA 1
ATOM 665 C C . LEU B 1 12 ? -3.807 3.785 6.277 1 98.75 12 LEU B C 1
ATOM 667 O O . LEU B 1 12 ? -3.211 2.746 5.977 1 98.75 12 LEU B O 1
ATOM 671 N N . ASP B 1 13 ? -4.836 3.766 7.039 1 98.69 13 ASP B N 1
ATOM 672 C CA . ASP B 1 13 ? -5.363 2.547 7.641 1 98.69 13 ASP B CA 1
ATOM 673 C C . ASP B 1 13 ? -5.914 1.602 6.578 1 98.69 13 ASP B C 1
ATOM 675 O O . ASP B 1 13 ? -5.66 0.396 6.617 1 98.69 13 ASP B O 1
ATOM 679 N N . SER B 1 14 ? -6.695 2.107 5.688 1 98.69 14 SER B N 1
ATOM 680 C CA . SER B 1 14 ? -7.293 1.291 4.633 1 98.69 14 SER B CA 1
ATOM 681 C C . SER B 1 14 ? -6.223 0.648 3.758 1 98.69 14 SER B C 1
ATOM 683 O O . SER B 1 14 ? -6.305 -0.541 3.439 1 98.69 14 SER B O 1
ATOM 685 N N . VAL B 1 15 ? -5.203 1.414 3.363 1 98.88 15 VAL B N 1
ATOM 686 C CA . VAL B 1 15 ? -4.148 0.866 2.518 1 98.88 15 VAL B CA 1
ATOM 687 C C . VAL B 1 15 ? -3.35 -0.177 3.295 1 98.88 15 VAL B C 1
ATOM 689 O O . VAL B 1 15 ? -2.963 -1.211 2.744 1 98.88 15 VAL B O 1
ATOM 692 N N . ALA B 1 16 ? -3.076 0.024 4.531 1 98.88 16 ALA B N 1
ATOM 693 C CA . ALA B 1 16 ? -2.387 -0.969 5.348 1 98.88 16 ALA B CA 1
ATOM 694 C C . ALA B 1 16 ? -3.158 -2.285 5.383 1 98.88 16 ALA B C 1
ATOM 696 O O . ALA B 1 16 ? -2.578 -3.357 5.195 1 98.88 16 ALA B O 1
ATOM 697 N N . GLU B 1 17 ? -4.438 -2.188 5.609 1 98.62 17 GLU B N 1
ATOM 698 C CA . GLU B 1 17 ? -5.277 -3.379 5.641 1 98.62 17 GLU B CA 1
ATOM 699 C C . GLU B 1 17 ? -5.266 -4.098 4.293 1 98.62 17 GLU B C 1
ATOM 701 O O . GLU B 1 17 ? -5.172 -5.328 4.242 1 98.62 17 GLU B O 1
ATOM 706 N N . ASN B 1 18 ? -5.371 -3.311 3.289 1 98.5 18 ASN B N 1
ATOM 707 C CA . ASN B 1 18 ? -5.348 -3.891 1.95 1 98.5 18 ASN B CA 1
ATOM 708 C C . ASN B 1 18 ? -4.016 -4.578 1.663 1 98.5 18 ASN B C 1
ATOM 710 O O . ASN B 1 18 ? -3.98 -5.617 1.002 1 98.5 18 ASN B O 1
ATOM 714 N N . ASN B 1 19 ? -2.914 -3.918 2.062 1 98.81 19 ASN B N 1
ATOM 715 C CA . ASN B 1 19 ? -1.604 -4.535 1.876 1 98.81 19 ASN B CA 1
ATOM 716 C C . ASN B 1 19 ? -1.515 -5.883 2.59 1 98.81 19 ASN B C 1
ATOM 718 O O . ASN B 1 19 ? -0.987 -6.848 2.035 1 98.81 19 ASN B O 1
ATOM 722 N N . GLU B 1 20 ? -2.047 -5.965 3.787 1 98.38 20 GLU B N 1
ATOM 723 C CA . GLU B 1 20 ? -2.039 -7.223 4.527 1 98.38 20 GLU B CA 1
ATOM 724 C C . GLU B 1 20 ? -2.904 -8.273 3.838 1 98.38 20 GLU B C 1
ATOM 726 O O . GLU B 1 20 ? -2.527 -9.445 3.768 1 98.38 20 GLU B O 1
ATOM 731 N N . THR B 1 21 ? -4.043 -7.883 3.387 1 97.44 21 THR B N 1
ATOM 732 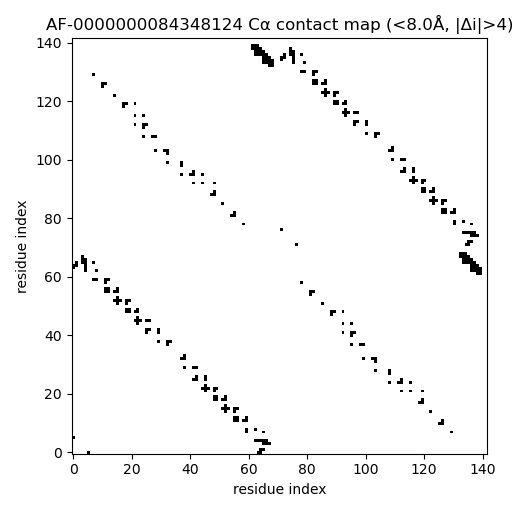C CA . THR B 1 21 ? -4.922 -8.789 2.662 1 97.44 21 THR B CA 1
ATOM 733 C C . THR B 1 21 ? -4.242 -9.305 1.395 1 97.44 21 THR B C 1
ATOM 735 O O . THR B 1 21 ? -4.277 -10.5 1.106 1 97.44 21 THR B O 1
ATOM 738 N N . ALA B 1 22 ? -3.619 -8.375 0.629 1 97.62 22 ALA B N 1
ATOM 739 C CA . ALA B 1 22 ? -2.9 -8.773 -0.578 1 97.62 22 ALA B CA 1
ATOM 740 C C . ALA B 1 22 ? -1.783 -9.758 -0.251 1 97.62 22 ALA B C 1
ATOM 742 O O . ALA B 1 22 ? -1.595 -10.75 -0.959 1 97.62 22 ALA B O 1
ATOM 743 N N . ALA B 1 23 ? -1.04 -9.461 0.814 1 98 23 ALA B N 1
ATOM 744 C CA . ALA B 1 23 ? 0.034 -10.359 1.225 1 98 23 ALA B CA 1
ATOM 745 C C . ALA B 1 23 ? -0.502 -11.758 1.506 1 98 23 ALA B C 1
ATOM 747 O O . ALA B 1 23 ? 0.1 -12.758 1.097 1 98 23 ALA B O 1
ATOM 748 N N . PHE B 1 24 ? -1.61 -11.859 2.166 1 95.94 24 PHE B N 1
ATOM 749 C CA . PHE B 1 24 ? -2.232 -13.133 2.492 1 95.94 24 PHE B CA 1
ATOM 750 C C . PHE B 1 24 ? -2.641 -13.875 1.226 1 95.94 24 PHE B C 1
ATOM 752 O O . PHE B 1 24 ? -2.412 -15.078 1.104 1 95.94 24 PHE B O 1
ATOM 759 N N . ASP B 1 25 ? -3.23 -13.195 0.305 1 93.06 25 ASP B N 1
ATOM 760 C CA . ASP B 1 25 ? -3.607 -13.797 -0.968 1 93.06 25 ASP B CA 1
ATOM 761 C C . ASP B 1 25 ? -2.381 -14.312 -1.718 1 93.06 25 ASP B C 1
ATOM 763 O O . ASP B 1 25 ? -2.418 -15.391 -2.311 1 93.06 25 ASP B O 1
ATOM 767 N N . LEU B 1 26 ? -1.314 -13.578 -1.711 1 95.31 26 LEU B N 1
ATOM 768 C CA . LEU B 1 26 ? -0.083 -13.969 -2.389 1 95.31 26 LEU B CA 1
ATOM 769 C C . LEU B 1 26 ? 0.517 -15.219 -1.756 1 95.31 26 LEU B C 1
ATOM 771 O O . LEU B 1 26 ? 1.074 -16.062 -2.455 1 95.31 26 LEU B O 1
ATOM 775 N N . MET B 1 27 ? 0.386 -15.281 -0.481 1 95.25 27 MET B N 1
ATOM 776 C CA . MET B 1 27 ? 0.911 -16.453 0.207 1 95.25 27 MET B CA 1
ATOM 777 C C . MET B 1 27 ? 0.245 -17.734 -0.305 1 95.25 27 MET B C 1
ATOM 779 O O . MET B 1 27 ? 0.908 -18.75 -0.483 1 95.25 27 MET B O 1
ATOM 783 N N . ARG B 1 28 ? -1 -17.625 -0.568 1 91.88 28 ARG B N 1
ATOM 784 C CA . ARG B 1 28 ? -1.728 -18.75 -1.122 1 91.88 28 ARG B CA 1
ATOM 785 C C . ARG B 1 28 ? -1.265 -19.062 -2.541 1 91.88 28 ARG B C 1
ATOM 787 O O . ARG B 1 28 ? -1.192 -20.234 -2.938 1 91.88 28 ARG B O 1
ATOM 794 N N . ALA B 1 29 ? -0.932 -18.062 -3.309 1 91.5 29 ALA B N 1
ATOM 795 C CA . ALA B 1 29 ? -0.485 -18.234 -4.688 1 91.5 29 ALA B CA 1
ATOM 796 C C . ALA B 1 29 ? 0.908 -18.859 -4.738 1 91.5 29 ALA B C 1
ATOM 798 O O . ALA B 1 29 ? 1.193 -19.688 -5.605 1 91.5 29 ALA B O 1
ATOM 799 N N . VAL B 1 30 ? 1.807 -18.453 -3.895 1 94.12 30 VAL B N 1
ATOM 800 C CA . VAL B 1 30 ? 3.188 -18.922 -3.859 1 94.12 30 VAL B CA 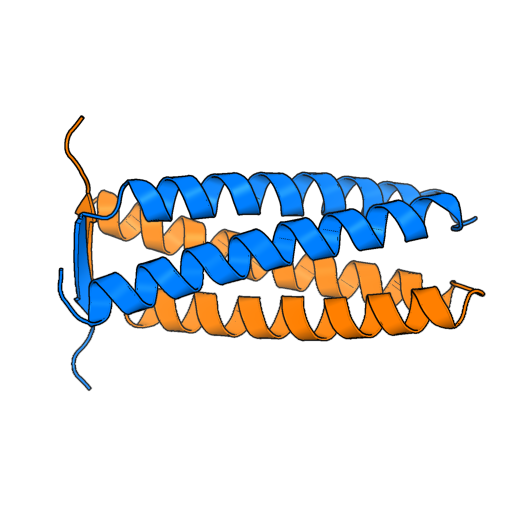1
ATOM 801 C C . VAL B 1 30 ? 3.215 -20.438 -3.707 1 94.12 30 VAL B C 1
ATOM 803 O O . VAL B 1 30 ? 4.043 -21.125 -4.32 1 94.12 30 VAL B O 1
ATOM 806 N N . GLU B 1 31 ? 2.289 -20.938 -2.967 1 90.44 31 GLU B N 1
ATOM 807 C CA . GLU B 1 31 ? 2.23 -22.375 -2.705 1 90.44 31 GLU B CA 1
ATOM 808 C C . GLU B 1 31 ? 1.849 -23.141 -3.965 1 90.44 31 GLU B C 1
ATOM 810 O O . GLU B 1 31 ? 2.178 -24.328 -4.098 1 90.44 31 GLU B O 1
ATOM 815 N N . LYS B 1 32 ? 1.327 -22.562 -4.859 1 87.81 32 LYS B N 1
ATOM 816 C CA . LYS B 1 32 ? 0.787 -23.25 -6.031 1 87.81 32 LYS B CA 1
ATOM 817 C C . LYS B 1 32 ? 1.637 -22.969 -7.27 1 87.81 32 LYS B C 1
ATOM 819 O O . LYS B 1 32 ? 1.399 -23.547 -8.336 1 87.81 32 LYS B O 1
ATOM 824 N N . LEU B 1 33 ? 2.535 -22.094 -7.102 1 87.38 33 LEU B N 1
ATOM 825 C CA . LEU B 1 33 ? 3.342 -21.703 -8.25 1 87.38 33 LEU B CA 1
ATOM 826 C C . LEU B 1 33 ? 4.504 -22.672 -8.453 1 87.38 33 LEU B C 1
ATOM 828 O O . LEU B 1 33 ? 5.195 -23.031 -7.496 1 87.38 33 LEU B O 1
ATOM 832 N N . GLY B 1 34 ? 4.648 -23.094 -9.648 1 84.56 34 GLY B N 1
ATOM 833 C CA . GLY B 1 34 ? 5.742 -24 -9.984 1 84.56 34 GLY B CA 1
ATOM 834 C C . GLY B 1 34 ? 7.016 -23.266 -10.367 1 84.56 34 GLY B C 1
ATOM 835 O O . GLY B 1 34 ? 8.109 -23.828 -10.289 1 84.56 34 GLY B O 1
ATOM 836 N N . ASP B 1 35 ? 6.969 -22.031 -10.734 1 89.94 35 ASP B N 1
ATOM 837 C CA . ASP B 1 35 ? 8.109 -21.219 -11.148 1 89.94 35 ASP B CA 1
ATOM 838 C C . ASP B 1 35 ? 8.852 -20.656 -9.938 1 89.94 35 ASP B C 1
ATOM 840 O O . ASP B 1 35 ? 8.352 -19.75 -9.266 1 89.94 35 ASP B O 1
ATOM 844 N N . GLU B 1 36 ? 10.039 -21.141 -9.742 1 90.62 36 GLU B N 1
ATOM 845 C CA . GLU B 1 36 ? 10.789 -20.812 -8.539 1 90.62 36 GLU B CA 1
ATOM 846 C C . GLU B 1 36 ? 11.18 -19.328 -8.523 1 90.62 36 GLU B C 1
ATOM 848 O O . GLU B 1 36 ? 11.211 -18.703 -7.461 1 90.62 36 GLU B O 1
ATOM 853 N N . VAL B 1 37 ? 11.469 -18.766 -9.734 1 92.25 37 VAL B N 1
ATOM 854 C CA . VAL B 1 37 ? 11.859 -17.359 -9.789 1 92.25 37 VAL B CA 1
ATOM 855 C C . VAL B 1 37 ? 10.672 -16.484 -9.414 1 92.25 37 VAL B C 1
ATOM 857 O O . VAL B 1 37 ? 10.805 -15.555 -8.609 1 92.25 37 VAL B O 1
ATOM 860 N N . LEU B 1 38 ? 9.562 -16.812 -9.914 1 91.88 38 LEU B N 1
ATOM 861 C CA . LEU B 1 38 ? 8.359 -16.047 -9.602 1 91.88 38 LEU B CA 1
ATOM 862 C C . LEU B 1 38 ? 7.961 -16.25 -8.141 1 91.88 38 LEU B C 1
ATOM 864 O O . LEU B 1 38 ? 7.516 -15.305 -7.48 1 91.88 38 LEU B O 1
ATOM 868 N N . ARG B 1 39 ? 8.109 -17.453 -7.684 1 94.12 39 ARG B N 1
ATOM 869 C CA . ARG B 1 39 ? 7.828 -17.719 -6.277 1 94.12 39 ARG B CA 1
ATOM 870 C C . ARG B 1 39 ? 8.664 -16.828 -5.371 1 94.12 39 ARG B C 1
ATOM 872 O O . ARG B 1 39 ? 8.141 -16.219 -4.441 1 94.12 39 ARG B O 1
ATOM 879 N N . GLN B 1 40 ? 9.891 -16.703 -5.641 1 95 40 GLN B N 1
ATOM 880 C CA . GLN B 1 40 ? 10.781 -15.898 -4.824 1 95 40 GLN B CA 1
ATOM 881 C C . GLN B 1 40 ? 10.422 -14.414 -4.91 1 95 40 GLN B C 1
ATOM 883 O O . GLN B 1 40 ? 10.453 -13.703 -3.906 1 95 40 GLN B O 1
ATOM 888 N N . ARG B 1 41 ? 10.102 -14.055 -6.074 1 94.19 41 ARG B N 1
ATOM 889 C CA . ARG B 1 41 ? 9.703 -12.664 -6.246 1 94.19 41 ARG B CA 1
ATOM 890 C C . ARG B 1 41 ? 8.445 -12.352 -5.445 1 94.19 41 ARG B C 1
ATOM 892 O O . ARG B 1 41 ? 8.352 -11.297 -4.809 1 94.19 41 ARG B O 1
ATOM 899 N N . LEU B 1 42 ? 7.539 -13.281 -5.457 1 95.5 42 LEU B N 1
ATOM 900 C CA . LEU B 1 42 ? 6.297 -13.062 -4.723 1 95.5 42 LEU B CA 1
ATOM 901 C C . LEU B 1 42 ? 6.547 -13.094 -3.219 1 95.5 42 LEU B C 1
ATOM 903 O O . LEU B 1 42 ? 5.902 -12.352 -2.469 1 95.5 42 LEU B O 1
ATOM 907 N N . LEU B 1 43 ? 7.453 -13.867 -2.783 1 97.31 43 LEU B N 1
ATOM 908 C CA . LEU B 1 43 ? 7.801 -13.898 -1.366 1 97.31 43 LEU B CA 1
ATOM 909 C C . LEU B 1 43 ? 8.367 -12.555 -0.922 1 97.31 43 LEU B C 1
ATOM 911 O O . LEU B 1 43 ? 8.039 -12.062 0.16 1 97.31 43 LEU B O 1
ATOM 915 N N . ASN B 1 44 ? 9.172 -11.977 -1.781 1 97.19 44 ASN B N 1
ATOM 916 C CA . ASN B 1 44 ? 9.695 -10.648 -1.485 1 97.19 44 ASN B CA 1
ATOM 917 C C . ASN B 1 44 ? 8.578 -9.609 -1.427 1 97.19 44 ASN B C 1
ATOM 919 O O . ASN B 1 44 ? 8.586 -8.734 -0.558 1 97.19 44 ASN B O 1
ATOM 923 N N . SER B 1 45 ? 7.73 -9.742 -2.354 1 97.5 45 SER B N 1
ATOM 924 C CA . SER B 1 45 ? 6.609 -8.812 -2.377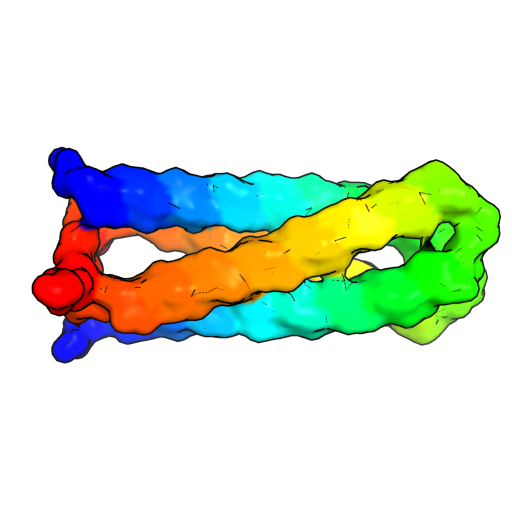 1 97.5 45 SER B CA 1
ATOM 925 C C . SER B 1 45 ? 5.754 -8.945 -1.12 1 97.5 45 SER B C 1
ATOM 927 O O . SER B 1 45 ? 5.281 -7.941 -0.575 1 97.5 45 SER B O 1
ATOM 929 N N . ILE B 1 46 ? 5.52 -10.141 -0.635 1 98.38 46 ILE B N 1
ATOM 930 C CA . ILE B 1 46 ? 4.75 -10.391 0.579 1 98.38 46 ILE B CA 1
ATOM 931 C C . ILE B 1 46 ? 5.41 -9.688 1.763 1 98.38 46 ILE B C 1
ATOM 933 O O . ILE B 1 46 ? 4.742 -9.008 2.539 1 98.38 46 ILE B O 1
ATOM 937 N N . HIS B 1 47 ? 6.684 -9.867 1.882 1 98.38 47 HIS B N 1
ATOM 938 C CA . HIS B 1 47 ? 7.418 -9.219 2.961 1 98.38 47 HIS B CA 1
ATOM 939 C C . HIS B 1 47 ? 7.281 -7.699 2.883 1 98.38 47 HIS B C 1
ATOM 941 O O . HIS B 1 47 ? 6.996 -7.047 3.889 1 98.38 47 HIS B O 1
ATOM 947 N N . ARG B 1 48 ? 7.434 -7.156 1.727 1 98.31 48 ARG B N 1
ATOM 948 C CA . ARG B 1 48 ? 7.352 -5.715 1.532 1 98.31 48 ARG B CA 1
ATOM 949 C C . ARG B 1 48 ? 5.953 -5.195 1.851 1 98.31 48 ARG B C 1
ATOM 951 O O . ARG B 1 48 ? 5.801 -4.164 2.506 1 98.31 48 ARG B O 1
ATOM 958 N N . LEU B 1 49 ? 4.938 -5.902 1.347 1 98.69 49 LEU B N 1
ATOM 959 C CA . LEU B 1 49 ? 3.557 -5.504 1.604 1 98.69 49 LEU B CA 1
ATOM 960 C C . LEU B 1 49 ? 3.275 -5.457 3.102 1 98.69 49 LEU B C 1
ATOM 962 O O . LEU B 1 49 ? 2.635 -4.523 3.59 1 98.69 49 LEU B O 1
ATOM 966 N N . ASN B 1 50 ? 3.787 -6.414 3.826 1 98.75 50 ASN B N 1
ATOM 967 C CA . ASN B 1 50 ? 3.588 -6.438 5.27 1 98.75 50 ASN B CA 1
ATOM 968 C C . ASN B 1 50 ? 4.363 -5.316 5.957 1 98.75 50 ASN B C 1
ATOM 970 O O . ASN B 1 50 ? 3.838 -4.656 6.859 1 98.75 50 ASN B O 1
ATOM 974 N N . GLN B 1 51 ? 5.535 -5.105 5.562 1 98.75 51 GLN B N 1
ATOM 975 C CA . GLN B 1 51 ? 6.344 -4.027 6.117 1 98.75 51 GLN B CA 1
ATOM 976 C C . GLN B 1 51 ? 5.707 -2.666 5.855 1 98.75 51 GLN B C 1
ATOM 978 O O . GLN B 1 51 ? 5.656 -1.816 6.75 1 98.75 51 GLN B O 1
ATOM 983 N N . ASP B 1 52 ? 5.309 -2.498 4.652 1 98.88 52 ASP B N 1
ATOM 984 C CA . ASP B 1 52 ? 4.637 -1.253 4.293 1 98.88 52 ASP B CA 1
ATOM 985 C C . ASP B 1 52 ? 3.385 -1.039 5.141 1 98.88 52 ASP B C 1
ATOM 987 O O . ASP B 1 52 ? 3.109 0.08 5.582 1 98.88 52 ASP B O 1
ATOM 991 N N . ALA B 1 53 ? 2.594 -2.125 5.371 1 98.88 53 ALA B N 1
ATOM 992 C CA . ALA B 1 53 ? 1.408 -2.021 6.215 1 98.88 53 ALA B CA 1
ATOM 993 C C . ALA B 1 53 ? 1.773 -1.534 7.617 1 98.88 53 ALA B C 1
ATOM 995 O O . ALA B 1 53 ? 1.106 -0.657 8.172 1 98.88 53 ALA B O 1
ATOM 996 N N . TYR B 1 54 ? 2.787 -2.076 8.18 1 98.75 54 TYR B N 1
ATOM 997 C CA . TYR B 1 54 ? 3.248 -1.663 9.5 1 98.75 54 TYR B CA 1
ATOM 998 C C . TYR B 1 54 ? 3.637 -0.19 9.508 1 98.75 54 TYR B C 1
ATOM 1000 O O . TYR B 1 54 ? 3.236 0.562 10.398 1 98.75 54 TYR B O 1
ATOM 1008 N N . GLU B 1 55 ? 4.406 0.293 8.508 1 98.62 55 GLU B N 1
ATOM 1009 C CA . GLU B 1 55 ? 4.855 1.68 8.414 1 98.62 55 GLU B CA 1
ATOM 1010 C C . GLU B 1 55 ? 3.674 2.635 8.289 1 98.62 55 GLU B C 1
ATOM 1012 O O . GLU B 1 55 ? 3.67 3.715 8.883 1 98.62 55 GLU B O 1
ATOM 1017 N N . LEU B 1 56 ? 2.713 2.248 7.516 1 98.81 56 LEU B N 1
ATOM 1018 C CA . LEU B 1 56 ? 1.53 3.084 7.348 1 98.81 56 LEU B CA 1
ATOM 1019 C C . LEU B 1 56 ? 0.756 3.199 8.656 1 98.81 56 LEU B C 1
ATOM 1021 O O . LEU B 1 56 ? 0.242 4.27 8.984 1 98.81 56 LEU B O 1
ATOM 1025 N N . ARG B 1 57 ? 0.673 2.113 9.414 1 98.62 57 ARG B N 1
ATOM 1026 C CA . ARG B 1 57 ? -0.018 2.162 10.703 1 98.62 57 ARG B CA 1
ATOM 1027 C C . ARG B 1 57 ? 0.756 3.004 11.711 1 98.62 57 ARG B C 1
ATOM 1029 O O . ARG B 1 57 ? 0.16 3.73 12.508 1 98.62 57 ARG B O 1
ATOM 1036 N N . GLU B 1 58 ? 2.045 2.934 11.664 1 98.06 58 GLU B N 1
ATOM 1037 C CA . GLU B 1 58 ? 2.859 3.789 12.523 1 98.06 58 GLU B CA 1
ATOM 1038 C C . GLU B 1 58 ? 2.643 5.266 12.195 1 98.06 58 GLU B C 1
ATOM 1040 O O . GLU B 1 58 ? 2.525 6.094 13.102 1 98.06 58 GLU B O 1
ATOM 1045 N N . ALA B 1 59 ? 2.621 5.492 10.883 1 97.94 59 ALA B N 1
ATOM 1046 C CA . ALA B 1 59 ? 2.354 6.863 10.453 1 97.94 59 ALA B CA 1
ATOM 1047 C C . ALA B 1 59 ? 0.973 7.324 10.914 1 97.94 59 ALA B C 1
ATOM 1049 O O . ALA B 1 59 ? 0.824 8.43 11.438 1 97.94 59 ALA B O 1
ATOM 1050 N N . ARG B 1 60 ? 0.052 6.465 10.672 1 98 60 ARG B N 1
ATOM 1051 C CA . ARG B 1 60 ? -1.316 6.758 11.086 1 98 60 ARG B CA 1
ATOM 1052 C C . ARG B 1 60 ? -1.378 7.09 12.57 1 98 60 ARG B C 1
ATOM 1054 O O . ARG B 1 60 ? -2.027 8.062 12.969 1 98 60 ARG B O 1
ATOM 1061 N N . ASP B 1 61 ? -0.73 6.383 13.453 1 97.25 61 ASP B N 1
ATOM 1062 C CA . ASP B 1 61 ? -0.791 6.535 14.906 1 97.25 61 ASP B CA 1
ATOM 1063 C C . ASP B 1 61 ? -0.001 7.758 15.367 1 97.25 61 ASP B C 1
ATOM 1065 O O . ASP B 1 61 ? -0.251 8.297 16.438 1 97.25 61 ASP B O 1
ATOM 1069 N N . SER B 1 62 ? 0.931 8.227 14.562 1 96.75 62 SER B N 1
ATOM 1070 C CA . SER B 1 62 ? 1.822 9.312 14.953 1 96.75 62 SER B CA 1
ATOM 1071 C C . SER B 1 62 ? 1.265 10.672 14.523 1 96.75 62 SER B C 1
ATOM 1073 O O . SER B 1 62 ? 1.59 11.695 15.117 1 96.75 62 SER B O 1
ATOM 1075 N N . VAL B 1 63 ? 0.43 10.727 13.516 1 97.44 63 VAL B N 1
ATOM 1076 C CA . VAL B 1 63 ? -0.054 11.977 12.945 1 97.44 63 VAL B CA 1
ATOM 1077 C C . VAL B 1 63 ? -1.043 12.641 13.898 1 97.44 63 VAL B C 1
ATOM 1079 O O . VAL B 1 63 ? -2.037 12.023 14.297 1 97.44 63 VAL B O 1
ATOM 1082 N N . GLU B 1 64 ? -0.785 13.82 14.242 1 97 64 GLU B N 1
ATOM 1083 C CA . GLU B 1 64 ? -1.65 14.602 15.125 1 97 64 GLU B CA 1
ATOM 1084 C C . GLU B 1 64 ? -2.51 15.578 14.32 1 97 64 GLU B C 1
ATOM 1086 O O . GLU B 1 64 ? -3.703 15.727 14.594 1 97 64 GLU B O 1
ATOM 1091 N N . MET B 1 65 ? -1.877 16.234 13.359 1 95.94 65 MET B N 1
ATOM 1092 C CA . MET B 1 65 ? -2.576 17.234 12.547 1 95.94 65 MET B CA 1
ATOM 1093 C C . MET B 1 65 ? -2.016 17.281 11.133 1 95.94 65 MET B C 1
ATOM 1095 O O . MET B 1 65 ? -0.804 17.172 10.938 1 95.94 65 MET B O 1
ATOM 1099 N N . VAL B 1 66 ? -2.959 17.531 10.188 1 96.56 66 VAL B N 1
ATOM 1100 C CA . VAL B 1 66 ? -2.58 17.641 8.781 1 96.56 66 VAL B CA 1
ATOM 1101 C C . VAL B 1 66 ? -3.27 18.844 8.156 1 96.56 66 VAL B C 1
ATOM 1103 O O . VAL B 1 66 ? -4.453 19.094 8.406 1 96.56 66 VAL B O 1
ATOM 1106 N N . SER B 1 67 ? -2.484 19.625 7.52 1 96.56 67 SER B N 1
ATOM 1107 C CA . SER B 1 67 ? -3.051 20.625 6.613 1 96.56 67 SER B CA 1
ATOM 1108 C C . SER B 1 67 ? -2.83 20.234 5.156 1 96.56 67 SER B C 1
ATOM 1110 O O . SER B 1 67 ? -1.85 19.562 4.832 1 96.56 67 SER B O 1
ATOM 1112 N N . VAL B 1 68 ? -3.805 20.656 4.309 1 96.38 68 VAL B N 1
ATOM 1113 C CA . VAL B 1 68 ? -3.738 20.266 2.904 1 96.38 68 VAL B CA 1
ATOM 1114 C C . VAL B 1 68 ? -3.754 21.516 2.025 1 96.38 68 VAL B C 1
ATOM 1116 O O . VAL B 1 68 ? -4.18 22.594 2.467 1 96.38 68 VAL B O 1
ATOM 1119 N N . LYS B 1 69 ? -3.17 21.312 0.867 1 91.75 69 LYS B N 1
ATOM 1120 C CA . LYS B 1 69 ? -3.229 22.391 -0.111 1 91.75 69 LYS B CA 1
ATOM 1121 C C . LYS B 1 69 ? -4.672 22.734 -0.47 1 91.75 69 LYS B C 1
ATOM 1123 O O . LYS B 1 69 ? -5.488 21.844 -0.696 1 91.75 69 LYS B O 1
ATOM 1128 N N . LEU B 1 70 ? -5.043 24.094 -0.183 1 81.12 70 LEU B N 1
ATOM 1129 C CA . LEU B 1 70 ? -6.395 24.516 -0.53 1 81.12 70 LEU B CA 1
ATOM 1130 C C . LEU B 1 70 ? -6.59 24.531 -2.043 1 81.12 70 LEU B C 1
ATOM 1132 O O . LEU B 1 70 ? -5.676 24.891 -2.787 1 81.12 70 LEU B O 1
ATOM 1136 N N . ALA B 1 71 ? -7.602 23.875 -2.418 1 65.25 71 ALA B N 1
ATOM 1137 C CA . ALA B 1 71 ? -7.941 24 -3.834 1 65.25 71 ALA B CA 1
ATOM 1138 C C . ALA B 1 71 ? -8.234 25.453 -4.199 1 65.25 71 ALA B C 1
ATOM 1140 O O . ALA B 1 71 ? -8.648 26.25 -3.348 1 65.25 71 ALA B O 1
#

Foldseek 3Di:
DDPVLVVLLVVLQVQLVVLQVVLVVLVVVLVVDPDPVVSVVSVVSSVVSNVSSVVSNVVSVPDDDDDDDDD/DDPVLVVLLVVLQVQLVVLQVVLVVLVVVLVVDPDPVVSVVSVVSSVVSNVSSVVSNVVSVPDDDDDDDDD

pLDDT: mean 95.32, std 5.31, range [64.94, 98.88]

Organism: NCBI:txid76758

Secondary structure (DSSP, 8-state):
--HHHHHHHHHHHHHHHHHHHHHHHHHHHHTT---HHHHHHHHHHHHHHHHHHHHHHHHHHHEEEEEE---/--HHHHHHHHHHHHHHHHHHHHHHHHHHHHTT---HHHHHHHHHHHHHHHHHHHHHHHHHHHEEEEEE---

Radius of gyration: 16.44 Å; Cα contacts (8 Å, |Δi|>4): 186; chains: 2; bounding box: 23×48×38 Å